Protein AF-A0A960MWF0-F1 (afdb_monomer)

Foldseek 3Di:
DDDPPDDQDDQDACVPQQLVLCLVLCVLDCPAQCDPCGHPNRHAHRSNPPSPVNLCSQQPPPNRQQADLVCRCPRVVLCQCCVVDDHPSHNSDDPPDPNSVSSSSCSPSVRHNDD

Solvent-accessible surface area (backbone atoms only — not comparable to full-atom values): 6519 Å² total; per-residue (Å²): 135,81,79,80,77,70,74,83,70,81,87,56,22,36,68,79,58,44,48,58,49,42,49,74,44,47,50,18,34,69,86,54,21,16,37,96,65,26,49,96,77,43,46,31,35,55,77,52,74,41,58,69,57,34,48,42,47,47,58,50,39,81,84,22,67,35,51,34,62,95,46,38,81,72,7,43,60,49,28,30,33,39,39,78,39,95,33,96,84,39,69,47,37,64,78,92,32,69,69,49,51,52,53,40,50,30,33,64,68,69,56,36,61,68,131

Mean predicted aligned error: 4.92 Å

Sequence (115 aa):
MGADSAAPGPTLSFRNDILPILSRNGCAAGSCHAKAEGQNGFALSVFSYNPQADYREIVHNARGRRVFPAAPEQSLIILKATNRIDHEGGEAIKPGSVAEQTLLDWIRQGMPWEI

Secondary structure (DSSP, 8-state):
-----PPPPPPP-IIIIIHHHHHHTTTTSTTTTSSTTTBTTB-PPGGGS-HHHHHHHHHTGGGGTT--TTSGGG-HHHHHHTTSS--TT--SS-TT-HHHHHHHHHHHTT--S--

pLDDT: mean 91.17, std 12.4, range [41.0, 98.5]

Structure (mmCIF, N/CA/C/O backbone):
data_AF-A0A960MWF0-F1
#
_entry.id   AF-A0A960MWF0-F1
#
loop_
_atom_site.group_PDB
_atom_site.id
_atom_site.type_symbol
_atom_site.label_atom_id
_atom_site.label_alt_id
_atom_site.label_comp_id
_atom_site.label_asym_id
_atom_site.label_entity_id
_atom_site.label_seq_id
_atom_site.pdbx_PDB_ins_code
_atom_site.Cartn_x
_atom_site.Cartn_y
_atom_site.Cartn_z
_atom_site.occupancy
_atom_site.B_iso_or_equiv
_atom_site.auth_seq_id
_atom_site.auth_comp_id
_atom_site.auth_asym_id
_atom_site.auth_atom_id
_atom_site.pdbx_PDB_model_num
ATOM 1 N N . MET A 1 1 ? -37.000 -4.466 9.343 1.00 41.66 1 MET A N 1
ATOM 2 C CA . MET A 1 1 ? -35.802 -3.654 9.639 1.00 41.66 1 MET A CA 1
ATOM 3 C C . MET A 1 1 ? -35.075 -3.483 8.322 1.00 41.66 1 MET A C 1
ATOM 5 O O . MET A 1 1 ? -34.520 -4.451 7.825 1.00 41.66 1 MET A O 1
ATOM 9 N N . GLY A 1 2 ? -35.275 -2.333 7.676 1.00 41.00 2 GLY A N 1
ATOM 10 C CA . GLY A 1 2 ? -34.763 -2.073 6.334 1.00 41.00 2 GLY A CA 1
ATOM 11 C C . GLY A 1 2 ? -33.246 -1.972 6.365 1.00 41.00 2 GLY A C 1
ATOM 12 O O . GLY A 1 2 ? -32.703 -1.219 7.169 1.00 41.00 2 GLY A O 1
ATOM 13 N N . ALA A 1 3 ? -32.581 -2.754 5.521 1.00 50.53 3 ALA A N 1
ATOM 14 C CA . ALA A 1 3 ? -31.208 -2.474 5.152 1.00 50.53 3 ALA A CA 1
ATOM 15 C C . ALA A 1 3 ? -31.237 -1.157 4.373 1.00 50.53 3 ALA A C 1
ATOM 17 O O . ALA A 1 3 ? -31.778 -1.104 3.267 1.00 50.53 3 ALA A O 1
ATOM 18 N N . ASP A 1 4 ? -30.739 -0.092 4.995 1.00 45.09 4 ASP A N 1
ATOM 19 C CA . ASP A 1 4 ? -30.498 1.170 4.316 1.00 45.09 4 ASP A CA 1
ATOM 20 C C . ASP A 1 4 ? -29.481 0.879 3.209 1.00 45.09 4 ASP A C 1
ATOM 22 O O . ASP A 1 4 ? -28.308 0.601 3.464 1.00 45.09 4 ASP A O 1
ATOM 26 N N . SER A 1 5 ? -29.971 0.791 1.974 1.00 51.62 5 SER A N 1
ATOM 27 C CA . SER A 1 5 ? -29.118 0.629 0.806 1.00 51.62 5 SER A CA 1
ATOM 28 C C . SER A 1 5 ? -28.484 1.985 0.563 1.00 51.62 5 SER A C 1
ATOM 30 O O . SER A 1 5 ? -29.015 2.800 -0.189 1.00 51.62 5 SER A O 1
ATOM 32 N N . ALA A 1 6 ? -27.377 2.245 1.260 1.00 53.31 6 ALA A N 1
ATOM 33 C CA . ALA A 1 6 ? -26.526 3.379 0.959 1.00 53.31 6 ALA A CA 1
ATOM 34 C C . ALA A 1 6 ? -26.214 3.334 -0.542 1.00 53.31 6 ALA A C 1
ATOM 36 O O . ALA A 1 6 ? -25.793 2.296 -1.062 1.00 53.31 6 ALA A O 1
ATOM 37 N N . ALA A 1 7 ? -26.475 4.441 -1.242 1.00 58.19 7 ALA A N 1
ATOM 38 C CA . ALA A 1 7 ? -26.086 4.585 -2.637 1.00 58.19 7 ALA A CA 1
ATOM 39 C C . ALA A 1 7 ?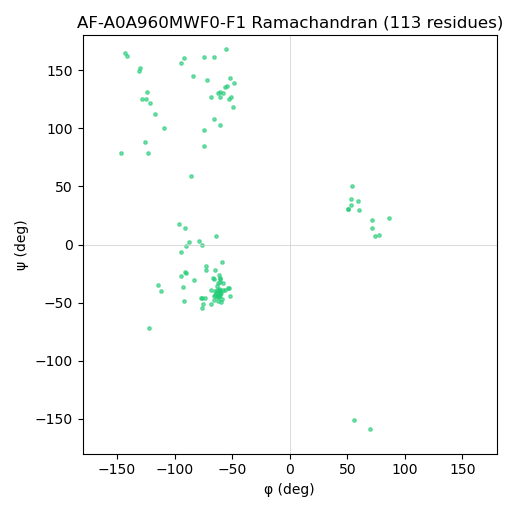 -24.610 4.174 -2.781 1.00 58.19 7 ALA A C 1
ATOM 41 O O . ALA A 1 7 ? -23.818 4.503 -1.889 1.00 58.19 7 ALA A O 1
ATOM 42 N N . PRO A 1 8 ? -24.232 3.440 -3.845 1.00 64.81 8 PRO A N 1
ATOM 43 C CA . PRO A 1 8 ? -22.843 3.052 -4.026 1.00 64.81 8 PRO A CA 1
ATOM 44 C C . PRO A 1 8 ? -21.985 4.315 -3.953 1.00 64.81 8 PRO A C 1
ATOM 46 O O . PRO A 1 8 ? -22.263 5.301 -4.639 1.00 64.81 8 PRO A O 1
ATOM 49 N N . GLY A 1 9 ? -20.997 4.302 -3.052 1.00 73.00 9 GLY A N 1
ATOM 50 C CA . GLY A 1 9 ? -20.038 5.393 -2.920 1.00 73.00 9 GLY A CA 1
ATOM 51 C C . GLY A 1 9 ? -19.339 5.673 -4.255 1.00 73.00 9 GLY A C 1
ATOM 52 O O . GLY A 1 9 ? -19.457 4.874 -5.191 1.00 73.00 9 GLY A O 1
ATOM 53 N N . PRO A 1 10 ? -18.610 6.796 -4.371 1.00 87.12 10 PRO A N 1
ATOM 54 C CA . PRO A 1 10 ? -17.894 7.111 -5.599 1.00 87.12 10 PRO A CA 1
ATOM 55 C C . PRO A 1 10 ? -17.012 5.932 -6.024 1.00 87.12 10 PRO A C 1
ATOM 57 O O . PRO A 1 10 ? -16.434 5.229 -5.186 1.00 87.12 10 PRO A O 1
ATOM 60 N N . THR A 1 11 ? -16.924 5.710 -7.336 1.00 94.31 11 THR A N 1
ATOM 61 C CA . THR A 1 11 ? -15.966 4.752 -7.880 1.00 94.31 11 THR A CA 1
ATOM 62 C C . THR A 1 11 ? -14.573 5.184 -7.438 1.00 94.31 11 THR A C 1
ATOM 64 O O . THR A 1 11 ? -14.227 6.359 -7.531 1.00 94.31 11 THR A O 1
ATOM 67 N N . LEU A 1 12 ? -13.809 4.248 -6.894 1.00 97.12 12 LEU A N 1
ATOM 68 C CA . LEU A 1 12 ? -12.425 4.445 -6.496 1.00 97.12 12 LEU A CA 1
ATOM 69 C C . LEU A 1 12 ? -11.530 4.060 -7.668 1.00 97.12 12 LEU A C 1
ATOM 71 O O . LEU A 1 12 ? -11.930 3.313 -8.549 1.00 97.12 12 LEU A O 1
ATOM 75 N N . SER A 1 13 ? -10.296 4.528 -7.672 1.00 97.81 13 SER A N 1
ATOM 76 C CA . SER A 1 13 ? -9.272 4.156 -8.640 1.00 97.81 13 SER A CA 1
ATOM 77 C C . SER A 1 13 ? -7.995 3.782 -7.913 1.00 97.81 13 SER A C 1
ATOM 79 O O . SER A 1 13 ? -7.660 4.340 -6.863 1.00 97.81 13 SER A O 1
ATOM 81 N N . PHE A 1 14 ? -7.220 2.866 -8.489 1.00 98.25 14 PHE A N 1
ATOM 82 C CA . PHE A 1 14 ? -5.928 2.540 -7.909 1.00 98.25 14 PHE A CA 1
ATOM 83 C C . PHE A 1 14 ? -5.035 3.779 -7.828 1.00 98.25 14 PHE A C 1
ATOM 85 O O . PHE A 1 14 ? -4.433 4.049 -6.791 1.00 98.25 14 PHE A O 1
ATOM 92 N N . ARG A 1 15 ? -4.965 4.546 -8.921 1.00 96.50 15 ARG A N 1
ATOM 93 C CA . ARG A 1 15 ? -4.029 5.665 -9.039 1.00 96.50 15 ARG A CA 1
ATOM 94 C C . ARG A 1 15 ?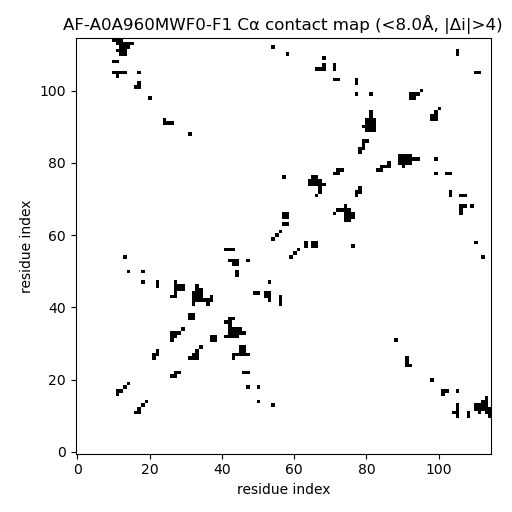 -4.332 6.804 -8.066 1.00 96.50 15 ARG A C 1
ATOM 96 O O . ARG A 1 15 ? -3.391 7.327 -7.471 1.00 96.50 15 ARG A O 1
ATOM 103 N N . ASN A 1 16 ? -5.598 7.195 -7.919 1.00 96.69 16 ASN A N 1
ATOM 104 C CA . ASN A 1 16 ? -5.949 8.396 -7.157 1.00 96.69 16 ASN A CA 1
ATOM 105 C C . ASN A 1 16 ? -6.307 8.094 -5.700 1.00 96.69 16 ASN A C 1
ATOM 107 O O . ASN A 1 16 ? -6.081 8.944 -4.842 1.00 96.69 16 ASN A O 1
ATOM 111 N N . ASP A 1 17 ? -6.806 6.892 -5.404 1.00 97.75 17 ASP A N 1
ATOM 112 C CA . ASP A 1 17 ? -7.370 6.587 -4.087 1.00 97.75 17 ASP A CA 1
ATOM 113 C C . ASP A 1 17 ? -6.504 5.591 -3.311 1.00 97.75 17 ASP A C 1
ATOM 115 O O . ASP A 1 17 ? -6.254 5.773 -2.119 1.00 97.75 17 ASP A O 1
ATOM 119 N N . ILE A 1 18 ? -5.965 4.572 -3.987 1.00 98.12 18 ILE A N 1
ATOM 120 C CA . ILE A 1 18 ? -5.249 3.471 -3.326 1.00 98.12 18 ILE A CA 1
ATOM 121 C C . ILE A 1 18 ? -3.752 3.715 -3.224 1.00 98.12 18 ILE A C 1
ATOM 123 O O . ILE A 1 18 ? -3.171 3.585 -2.144 1.00 98.12 18 ILE A O 1
ATOM 127 N N . LEU A 1 19 ? -3.105 4.108 -4.316 1.00 97.31 19 LEU A N 1
ATOM 128 C CA . LEU A 1 19 ? -1.667 4.337 -4.337 1.00 97.31 19 LEU A CA 1
ATOM 129 C C . LEU A 1 19 ? -1.220 5.391 -3.306 1.00 97.31 19 LEU A C 1
ATOM 131 O O . LEU A 1 19 ? -0.212 5.153 -2.630 1.00 97.31 19 LEU A O 1
ATOM 135 N N . PRO A 1 20 ? -1.955 6.502 -3.072 1.00 96.62 20 PRO A N 1
ATOM 136 C CA . PRO A 1 20 ? -1.604 7.444 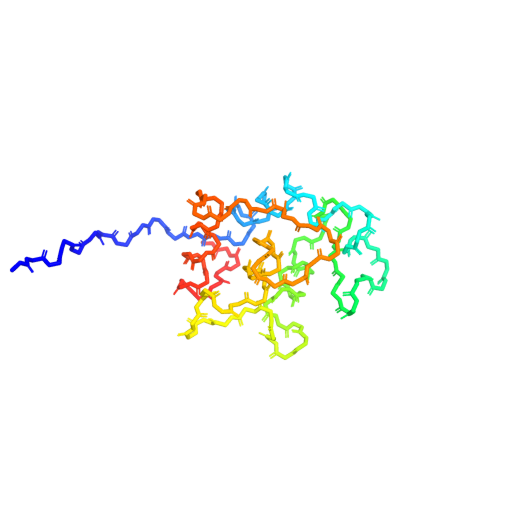-2.011 1.00 96.62 20 PRO A CA 1
ATOM 137 C C . PRO A 1 20 ? -1.748 6.866 -0.600 1.00 96.62 20 PRO A C 1
ATOM 139 O O . PRO A 1 20 ? -1.041 7.308 0.306 1.00 96.62 20 PRO A O 1
ATOM 142 N N . ILE A 1 21 ? -2.652 5.905 -0.379 1.00 97.62 21 ILE A N 1
ATOM 143 C CA . ILE A 1 21 ? -2.763 5.188 0.900 1.00 97.62 21 ILE A CA 1
ATOM 144 C C . ILE A 1 21 ? -1.527 4.309 1.091 1.00 97.62 21 ILE A C 1
ATOM 146 O O . ILE A 1 21 ? -0.852 4.427 2.111 1.00 97.62 21 ILE A O 1
ATOM 150 N N . LEU A 1 22 ? -1.180 3.484 0.101 1.00 96.50 22 LEU A N 1
ATOM 151 C CA . LEU A 1 22 ? -0.017 2.593 0.179 1.00 96.50 22 LEU A CA 1
ATOM 152 C C . LEU A 1 22 ? 1.292 3.373 0.366 1.00 96.50 22 LEU A C 1
ATOM 154 O O . LEU A 1 22 ? 2.140 3.000 1.174 1.00 96.50 22 LEU A O 1
ATOM 158 N N . SER A 1 23 ? 1.433 4.494 -0.341 1.00 94.12 23 SER A N 1
ATOM 159 C CA . SER A 1 23 ? 2.626 5.343 -0.269 1.00 94.12 23 SER A CA 1
ATOM 160 C C . SER A 1 23 ? 2.781 5.987 1.110 1.00 94.12 23 SER A C 1
ATOM 162 O O . SER A 1 23 ? 3.855 5.922 1.702 1.00 94.12 23 SER A O 1
ATOM 164 N N . ARG A 1 24 ? 1.700 6.569 1.655 1.00 94.56 24 ARG A N 1
ATOM 165 C CA . ARG A 1 24 ? 1.720 7.224 2.977 1.00 94.56 24 ARG A CA 1
ATOM 166 C C . ARG A 1 24 ? 1.965 6.251 4.126 1.00 94.56 24 ARG A C 1
ATOM 168 O O . ARG A 1 24 ? 2.559 6.648 5.119 1.00 94.56 24 ARG A O 1
ATOM 175 N N . ASN A 1 25 ? 1.551 4.995 3.973 1.00 95.12 25 ASN A N 1
ATOM 176 C CA . ASN A 1 25 ? 1.778 3.938 4.961 1.00 95.12 25 ASN A CA 1
ATOM 177 C C . ASN A 1 25 ? 3.088 3.159 4.718 1.00 95.12 25 ASN A C 1
ATOM 179 O O . ASN A 1 25 ? 3.292 2.089 5.282 1.00 95.12 25 ASN A O 1
ATOM 183 N N . GLY A 1 26 ? 3.991 3.679 3.877 1.00 92.56 26 GLY A N 1
ATOM 184 C CA . GLY A 1 26 ? 5.355 3.164 3.738 1.00 92.56 26 GLY A CA 1
ATOM 185 C C . GLY A 1 26 ? 5.500 1.879 2.920 1.00 92.56 26 GLY A C 1
ATOM 186 O O . GLY A 1 26 ? 6.604 1.345 2.845 1.00 92.56 26 GLY A O 1
ATOM 187 N N . CYS A 1 27 ? 4.447 1.390 2.254 1.00 92.81 27 CYS A N 1
ATOM 188 C CA . CYS A 1 27 ? 4.521 0.155 1.463 1.00 92.81 27 CYS A CA 1
ATOM 189 C C . CYS A 1 27 ? 5.538 0.267 0.316 1.00 92.81 27 CYS A C 1
ATOM 191 O O . CYS A 1 27 ? 6.262 -0.681 0.037 1.00 92.81 27 CYS A O 1
ATOM 193 N N . ALA A 1 28 ? 5.614 1.440 -0.316 1.00 89.56 28 ALA A N 1
ATOM 194 C CA . ALA A 1 28 ? 6.545 1.751 -1.402 1.00 89.56 28 ALA A CA 1
ATOM 195 C C . ALA A 1 28 ? 7.824 2.473 -0.919 1.00 89.56 28 ALA A C 1
ATOM 197 O O . ALA A 1 28 ? 8.533 3.097 -1.714 1.00 89.56 28 ALA A O 1
ATOM 198 N N . ALA A 1 29 ? 8.125 2.420 0.385 1.00 83.44 29 ALA A N 1
ATOM 199 C CA . ALA A 1 29 ? 9.395 2.893 0.929 1.00 83.44 29 ALA A CA 1
ATOM 200 C C . ALA A 1 29 ? 10.464 1.795 0.813 1.00 83.44 29 ALA A C 1
ATOM 202 O O . ALA A 1 29 ? 10.166 0.606 0.943 1.00 83.44 29 ALA A O 1
ATOM 203 N N . GLY A 1 30 ? 11.719 2.187 0.566 1.00 76.06 30 GLY A N 1
ATOM 204 C CA . GLY A 1 30 ? 12.817 1.279 0.192 1.00 76.06 30 GLY A CA 1
ATOM 205 C C . GLY A 1 30 ? 13.241 0.225 1.226 1.00 76.06 30 GLY A C 1
ATOM 206 O O . GLY A 1 30 ? 14.246 -0.447 1.029 1.00 76.06 30 GLY A O 1
ATOM 207 N N . SER A 1 31 ? 12.512 0.073 2.331 1.00 78.50 31 SER A N 1
ATOM 208 C CA . SER A 1 31 ? 12.808 -0.890 3.392 1.00 78.50 31 SER A CA 1
ATOM 209 C C . SER A 1 31 ? 12.401 -2.326 3.032 1.00 78.50 31 SER A C 1
ATOM 211 O O . SER A 1 31 ? 13.191 -3.249 3.227 1.00 78.50 31 SER A O 1
ATOM 213 N N . CYS A 1 32 ? 11.190 -2.531 2.496 1.00 87.88 32 CYS A N 1
ATOM 214 C CA . CYS A 1 32 ? 10.617 -3.875 2.315 1.00 87.88 32 CYS A CA 1
ATOM 215 C C . CYS A 1 32 ? 10.253 -4.182 0.858 1.00 87.88 32 CYS A C 1
ATOM 217 O O . CYS A 1 3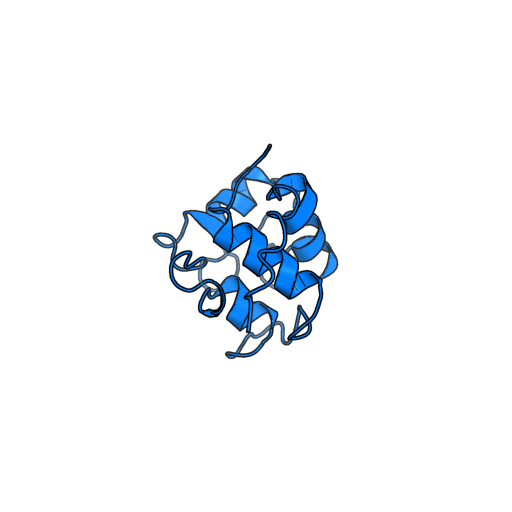2 ? 10.941 -4.973 0.212 1.00 87.88 32 CYS A O 1
ATOM 219 N N . HIS A 1 33 ? 9.192 -3.568 0.322 1.00 92.25 33 HIS A N 1
ATOM 220 C CA . HIS A 1 33 ? 8.700 -3.893 -1.024 1.00 92.25 33 HIS A CA 1
ATOM 221 C C . HIS A 1 33 ? 9.340 -3.055 -2.129 1.00 92.25 33 HIS A C 1
ATOM 223 O O . HIS A 1 33 ? 9.416 -3.530 -3.255 1.00 92.25 33 HIS A O 1
ATOM 229 N N . ALA A 1 34 ? 9.842 -1.855 -1.827 1.00 89.06 34 ALA A N 1
ATOM 230 C CA . ALA A 1 34 ? 10.505 -0.988 -2.802 1.00 89.06 34 ALA A CA 1
ATOM 231 C C . ALA A 1 34 ? 12.006 -1.298 -2.964 1.00 89.06 34 ALA A C 1
ATOM 233 O O . ALA A 1 34 ? 12.871 -0.450 -2.749 1.00 89.06 34 ALA A O 1
ATOM 234 N N . LYS A 1 35 ? 12.312 -2.540 -3.348 1.00 84.12 35 LYS A N 1
ATOM 235 C CA . LYS A 1 35 ? 13.657 -3.023 -3.709 1.00 84.12 35 LYS A CA 1
ATOM 236 C C . LYS A 1 35 ? 13.567 -3.994 -4.887 1.00 84.12 35 LYS A C 1
ATOM 238 O O . LYS A 1 35 ? 12.482 -4.499 -5.161 1.00 84.12 35 LYS A O 1
ATOM 243 N N . ALA A 1 36 ? 14.683 -4.247 -5.572 1.00 78.19 36 ALA A N 1
ATOM 244 C CA . ALA A 1 36 ? 14.707 -4.970 -6.850 1.00 78.19 36 ALA A CA 1
ATOM 245 C C . ALA A 1 36 ? 13.962 -6.321 -6.816 1.00 78.19 36 ALA A C 1
ATOM 247 O O . ALA A 1 36 ? 13.153 -6.596 -7.697 1.00 78.19 36 ALA A O 1
ATOM 248 N N . GLU A 1 37 ? 14.160 -7.123 -5.770 1.00 83.25 37 GLU A N 1
ATOM 249 C CA . GLU A 1 37 ? 13.491 -8.420 -5.596 1.00 83.25 37 GLU A CA 1
ATOM 250 C C . GLU A 1 37 ? 12.211 -8.335 -4.744 1.00 83.25 37 GLU A C 1
ATOM 252 O O . GLU A 1 37 ? 11.484 -9.323 -4.586 1.00 83.25 37 GLU A O 1
ATOM 257 N N . GLY A 1 38 ? 11.929 -7.163 -4.169 1.00 87.75 38 GLY A N 1
ATOM 258 C CA . GLY A 1 38 ? 10.866 -6.980 -3.193 1.00 87.75 38 GLY A CA 1
ATOM 259 C C . GLY A 1 38 ? 11.005 -7.918 -1.991 1.00 87.75 38 GLY A C 1
ATOM 260 O O . GLY A 1 38 ? 12.101 -8.337 -1.617 1.00 87.75 38 GLY A O 1
ATOM 261 N N . GLN A 1 39 ? 9.879 -8.278 -1.378 1.00 89.19 39 GLN A N 1
ATOM 262 C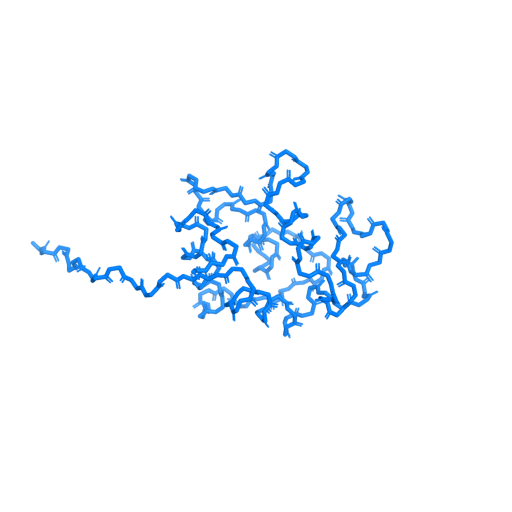 CA . GLN A 1 39 ? 9.842 -9.244 -0.279 1.00 89.19 39 GLN A CA 1
ATOM 263 C C . GLN A 1 39 ? 8.942 -10.421 -0.634 1.00 89.19 39 GLN A C 1
ATOM 265 O O . GLN A 1 39 ? 7.765 -10.234 -0.931 1.00 89.19 39 GLN A O 1
ATOM 270 N N . ASN A 1 40 ? 9.496 -11.638 -0.622 1.00 87.75 40 ASN A N 1
ATOM 271 C CA . ASN A 1 40 ? 8.792 -12.862 -1.029 1.00 87.75 40 ASN A CA 1
ATOM 272 C C . ASN A 1 40 ? 8.166 -12.757 -2.437 1.00 87.75 40 ASN A C 1
ATOM 274 O O . ASN A 1 40 ? 7.037 -13.197 -2.667 1.00 87.75 40 ASN A O 1
ATOM 278 N N . GLY A 1 41 ? 8.889 -12.123 -3.368 1.00 89.19 41 GLY A N 1
ATOM 279 C CA . GLY A 1 41 ? 8.425 -11.877 -4.734 1.00 89.19 41 GLY A CA 1
ATOM 280 C C . GLY A 1 41 ? 7.318 -10.826 -4.836 1.00 89.19 41 GLY A C 1
ATOM 281 O O . GLY A 1 41 ? 6.551 -10.867 -5.794 1.00 89.19 41 GLY A O 1
ATOM 282 N N . PHE A 1 42 ? 7.175 -9.944 -3.836 1.00 94.00 42 PHE A N 1
ATOM 283 C CA . PHE A 1 42 ? 6.315 -8.759 -3.885 1.00 94.00 42 PHE A CA 1
ATOM 284 C C . PHE A 1 42 ? 7.162 -7.485 -3.963 1.00 94.00 42 PHE A C 1
ATOM 286 O O . PHE A 1 42 ? 7.678 -7.034 -2.932 1.00 94.00 42 PHE A O 1
ATOM 293 N N . ALA A 1 43 ? 7.299 -6.939 -5.174 1.00 94.56 43 ALA A N 1
ATOM 294 C CA . ALA A 1 43 ? 8.152 -5.792 -5.480 1.00 94.56 43 ALA A CA 1
ATOM 295 C C . ALA A 1 43 ? 7.332 -4.590 -5.970 1.00 94.56 43 ALA A C 1
ATOM 297 O O . ALA A 1 43 ? 6.768 -4.611 -7.060 1.00 94.56 43 ALA A O 1
ATOM 298 N N . LEU A 1 44 ? 7.293 -3.538 -5.157 1.00 95.38 44 LEU A N 1
ATOM 299 C CA . LEU A 1 44 ? 6.715 -2.249 -5.522 1.00 95.38 44 LEU A CA 1
ATOM 300 C C . LEU A 1 44 ? 7.809 -1.315 -6.041 1.00 95.38 44 LEU A C 1
ATOM 302 O O . LEU A 1 44 ? 8.993 -1.455 -5.741 1.00 95.38 44 LEU A O 1
ATOM 306 N N . SER A 1 45 ? 7.412 -0.337 -6.830 1.00 94.81 45 SER A N 1
ATOM 307 C CA . SER A 1 45 ? 8.278 0.701 -7.341 1.00 94.81 45 SER A CA 1
ATOM 308 C C . SER A 1 45 ? 8.666 1.671 -6.217 1.00 94.81 45 SER A C 1
ATOM 310 O O . SER A 1 45 ? 7.868 1.992 -5.334 1.00 94.81 45 SER A O 1
ATOM 312 N N . VAL A 1 46 ? 9.920 2.130 -6.216 1.00 93.12 46 VAL A N 1
ATOM 313 C CA . VAL A 1 46 ? 10.423 3.056 -5.188 1.00 93.12 46 VAL A CA 1
ATOM 314 C C . VAL A 1 46 ? 9.619 4.350 -5.223 1.00 93.12 46 VAL A C 1
ATOM 316 O O . VAL A 1 46 ? 9.488 4.961 -6.282 1.00 93.12 46 VAL A O 1
ATOM 319 N N . PHE A 1 47 ? 9.076 4.750 -4.071 1.00 91.50 47 PHE A N 1
ATOM 320 C CA . PHE A 1 47 ? 8.207 5.923 -3.926 1.00 91.50 47 PHE A CA 1
ATOM 321 C C . PHE A 1 47 ? 7.046 5.955 -4.927 1.00 91.50 47 PHE A C 1
ATOM 323 O O . PHE A 1 47 ? 6.595 7.030 -5.323 1.00 91.50 47 PHE A O 1
ATOM 330 N N . SER A 1 48 ? 6.565 4.776 -5.332 1.00 93.56 48 SER A N 1
ATOM 331 C CA . SER A 1 48 ? 5.444 4.633 -6.258 1.00 93.56 48 SER A CA 1
ATOM 332 C C . SER A 1 48 ? 5.699 5.276 -7.632 1.00 93.56 48 SER A C 1
ATOM 334 O O . SER A 1 48 ? 4.763 5.751 -8.280 1.00 93.56 48 SER A O 1
ATOM 336 N N . TYR A 1 49 ? 6.963 5.329 -8.090 1.00 94.38 49 TYR A N 1
ATOM 337 C CA . TYR A 1 49 ? 7.337 5.979 -9.357 1.00 94.38 49 TYR A CA 1
ATOM 338 C C . TYR A 1 49 ? 6.672 5.343 -10.590 1.00 94.38 49 TYR A C 1
ATOM 340 O O . TYR A 1 49 ? 6.496 6.016 -11.607 1.00 94.38 49 TYR A O 1
ATOM 348 N N . ASN A 1 50 ? 6.306 4.058 -10.518 1.00 95.94 50 ASN A N 1
ATOM 349 C CA . ASN A 1 50 ? 5.641 3.328 -11.593 1.00 95.94 50 ASN A CA 1
ATOM 350 C C . ASN A 1 50 ? 4.301 2.735 -11.123 1.00 95.94 50 ASN A C 1
ATOM 352 O O . ASN A 1 50 ? 4.197 1.525 -10.901 1.00 95.94 50 ASN A O 1
ATOM 356 N N . PRO A 1 51 ? 3.245 3.569 -11.056 1.00 96.62 51 PRO A N 1
ATOM 357 C CA . PRO A 1 51 ? 1.915 3.158 -10.618 1.00 96.62 51 PRO A CA 1
ATOM 358 C C . PRO A 1 51 ? 1.352 1.946 -11.374 1.00 96.62 51 PRO A C 1
ATOM 360 O O . PRO A 1 51 ? 0.699 1.091 -10.784 1.00 96.62 51 PRO A O 1
ATOM 363 N N . GLN A 1 52 ? 1.609 1.843 -12.683 1.00 97.31 52 GLN A N 1
ATOM 364 C CA . GLN A 1 52 ? 1.117 0.720 -13.487 1.00 97.31 52 GLN A CA 1
ATOM 365 C C . GLN A 1 52 ? 1.804 -0.595 -13.111 1.00 97.31 52 GLN A C 1
ATOM 367 O O . GLN A 1 52 ? 1.157 -1.642 -13.094 1.00 97.31 52 GLN A O 1
ATOM 372 N N . ALA A 1 53 ? 3.110 -0.564 -12.835 1.00 95.88 53 ALA A N 1
ATOM 373 C CA . ALA A 1 53 ? 3.821 -1.739 -12.345 1.00 95.88 53 ALA A CA 1
ATOM 374 C C . ALA A 1 53 ? 3.306 -2.151 -10.960 1.00 95.88 53 ALA A C 1
ATOM 376 O O . ALA A 1 53 ? 3.014 -3.328 -10.769 1.00 95.88 53 ALA A O 1
ATOM 377 N N . ASP A 1 54 ? 3.094 -1.189 -10.060 1.00 96.81 54 ASP A N 1
ATOM 378 C CA . ASP A 1 54 ? 2.561 -1.439 -8.714 1.00 96.81 54 ASP A CA 1
ATOM 379 C C . ASP A 1 54 ? 1.170 -2.073 -8.756 1.00 96.81 54 ASP A C 1
ATOM 381 O O . ASP A 1 54 ? 0.903 -3.059 -8.068 1.00 96.81 54 ASP A O 1
ATOM 385 N N . TYR A 1 55 ? 0.296 -1.562 -9.626 1.00 97.88 55 TYR A N 1
ATOM 386 C CA . TYR A 1 55 ? -1.020 -2.148 -9.853 1.00 97.88 55 TYR A CA 1
ATOM 387 C C . TYR A 1 55 ? -0.917 -3.592 -10.338 1.00 97.88 55 TYR A C 1
ATOM 389 O O . TYR A 1 55 ? -1.548 -4.480 -9.769 1.00 97.88 55 TYR A O 1
ATOM 397 N N . ARG A 1 56 ? -0.095 -3.860 -11.364 1.00 96.50 56 ARG A N 1
ATOM 398 C CA . ARG A 1 56 ? 0.092 -5.229 -11.869 1.00 96.50 56 ARG A CA 1
ATOM 399 C C . ARG A 1 56 ? 0.642 -6.155 -10.792 1.00 96.50 56 ARG A C 1
ATOM 401 O O . ARG A 1 56 ? 0.213 -7.304 -10.71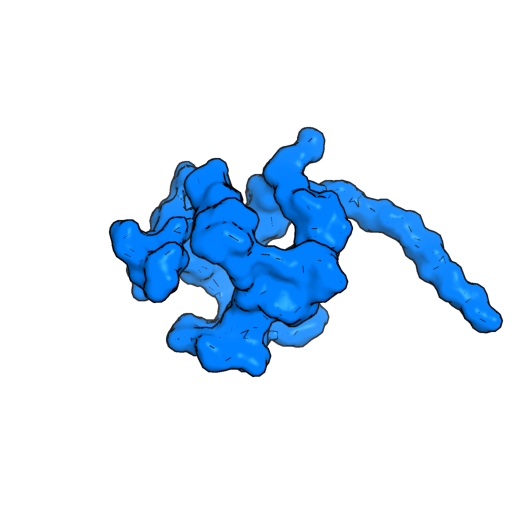0 1.00 96.50 56 ARG A O 1
ATOM 408 N N . GLU A 1 57 ? 1.558 -5.668 -9.968 1.00 96.12 57 GLU A N 1
ATOM 409 C CA . GLU A 1 57 ? 2.149 -6.440 -8.885 1.00 96.12 57 GLU A CA 1
ATOM 410 C C . GLU A 1 57 ? 1.108 -6.839 -7.824 1.00 96.12 57 GLU A C 1
ATOM 412 O O . GLU A 1 57 ? 1.094 -7.980 -7.345 1.00 96.12 57 GLU A O 1
ATOM 417 N N . ILE A 1 58 ? 0.216 -5.911 -7.475 1.00 97.00 58 ILE A N 1
ATOM 418 C CA . ILE A 1 58 ? -0.835 -6.119 -6.476 1.00 97.00 58 ILE A CA 1
ATOM 419 C C . ILE A 1 58 ? -1.975 -6.972 -7.038 1.00 97.00 58 ILE A C 1
ATOM 421 O O . ILE A 1 58 ? -2.431 -7.898 -6.371 1.00 97.00 58 ILE A O 1
ATOM 425 N N . VAL A 1 59 ? -2.442 -6.675 -8.249 1.00 97.38 59 VAL A N 1
ATOM 426 C CA . VAL A 1 59 ? -3.689 -7.239 -8.784 1.00 97.38 59 VAL A CA 1
ATOM 427 C C . VAL A 1 59 ? -3.456 -8.517 -9.590 1.00 97.38 59 VAL A C 1
ATOM 429 O O . VAL A 1 59 ? -4.263 -9.442 -9.520 1.00 97.38 59 VAL A O 1
ATOM 432 N N . HIS A 1 60 ? -2.355 -8.614 -10.340 1.00 94.50 60 HIS A N 1
ATOM 433 C CA . HIS A 1 60 ? -2.163 -9.689 -11.322 1.00 94.50 60 HIS A CA 1
ATOM 434 C C . HIS A 1 60 ? -1.017 -10.651 -10.991 1.00 94.50 60 HIS A C 1
ATOM 436 O O . HIS A 1 60 ? -1.127 -11.850 -11.269 1.00 94.50 60 HIS A O 1
ATOM 442 N N . ASN A 1 61 ? 0.080 -10.169 -10.401 1.00 93.38 61 ASN A N 1
ATOM 443 C CA . ASN A 1 61 ? 1.227 -11.026 -10.106 1.00 93.38 61 ASN A CA 1
ATOM 444 C C . ASN A 1 61 ? 0.879 -12.101 -9.052 1.00 93.38 61 ASN A C 1
ATOM 446 O O . ASN A 1 61 ? -0.138 -12.042 -8.357 1.00 93.38 61 ASN A O 1
ATOM 450 N N . ALA A 1 62 ? 1.698 -13.150 -8.981 1.00 89.81 62 ALA A N 1
ATOM 451 C CA . ALA A 1 62 ? 1.505 -14.324 -8.144 1.00 89.81 62 ALA A CA 1
ATOM 452 C C . ALA A 1 62 ? 0.129 -14.982 -8.353 1.00 89.81 62 ALA A C 1
ATOM 454 O O . ALA A 1 62 ? -0.439 -15.528 -7.411 1.00 89.81 62 ALA A O 1
ATOM 455 N N . ARG A 1 63 ? -0.404 -14.945 -9.586 1.00 89.69 63 ARG A N 1
ATOM 456 C CA . ARG A 1 63 ? -1.737 -15.467 -9.946 1.00 89.69 63 ARG A CA 1
ATOM 457 C C . ARG A 1 63 ? -2.870 -14.792 -9.156 1.00 89.69 63 ARG A C 1
ATOM 459 O O . ARG A 1 63 ? -3.808 -15.462 -8.738 1.00 89.69 63 ARG A O 1
ATOM 466 N N . GLY A 1 64 ? -2.746 -13.487 -8.899 1.00 89.19 64 GLY A N 1
ATOM 467 C CA . GLY A 1 64 ? -3.757 -12.697 -8.188 1.00 89.19 64 GLY A CA 1
ATOM 468 C C . GLY A 1 64 ? -3.865 -12.996 -6.690 1.00 89.19 64 GLY A C 1
ATOM 469 O O . GLY A 1 64 ? -4.816 -12.578 -6.048 1.00 89.19 64 GLY A O 1
ATOM 470 N N . ARG A 1 65 ? -2.895 -13.694 -6.088 1.00 91.31 65 ARG A N 1
ATOM 471 C CA . ARG A 1 65 ? -2.951 -14.134 -4.678 1.00 91.31 65 ARG A CA 1
ATOM 472 C C . ARG A 1 65 ? -3.099 -13.018 -3.634 1.00 91.31 65 ARG A C 1
ATOM 474 O O . ARG A 1 65 ? -3.332 -13.321 -2.467 1.00 91.31 65 ARG A O 1
ATOM 481 N N . ARG A 1 66 ? -2.868 -11.755 -3.999 1.00 95.69 66 ARG A N 1
ATOM 482 C CA . ARG A 1 66 ? -2.801 -10.626 -3.055 1.00 95.69 66 ARG A CA 1
ATOM 483 C C . ARG A 1 66 ? -4.141 -9.936 -2.833 1.00 95.69 66 ARG 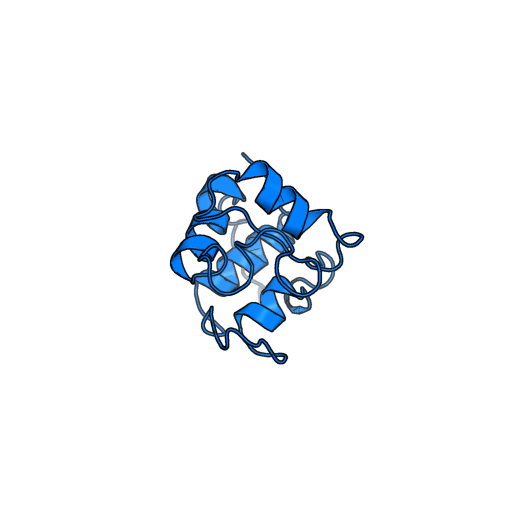A C 1
ATOM 485 O O . ARG A 1 66 ? -4.333 -9.345 -1.771 1.00 95.69 66 ARG A O 1
ATOM 492 N N . VAL A 1 67 ? -5.052 -10.064 -3.791 1.00 97.31 67 VAL A N 1
ATOM 493 C CA . VAL A 1 67 ? -6.402 -9.502 -3.770 1.00 97.31 67 VAL A CA 1
ATOM 494 C C . VAL A 1 67 ? -7.403 -10.631 -3.972 1.00 97.31 67 VAL A C 1
ATOM 496 O O . VAL A 1 67 ? -7.250 -11.447 -4.875 1.00 97.31 67 VAL A O 1
ATOM 499 N N . PHE A 1 68 ? -8.424 -10.705 -3.126 1.00 96.75 68 PHE A N 1
ATOM 500 C CA . PHE A 1 68 ? -9.453 -11.732 -3.225 1.00 96.75 68 PHE A CA 1
ATOM 501 C C . PHE A 1 68 ? -10.840 -11.087 -3.289 1.00 96.75 68 PHE A C 1
ATOM 503 O O . PHE A 1 68 ? -11.478 -10.895 -2.259 1.00 96.75 68 PHE A O 1
ATOM 510 N N . PRO A 1 69 ? -11.335 -10.745 -4.493 1.00 95.44 69 PRO A N 1
ATOM 511 C CA . PRO A 1 69 ? -12.582 -9.989 -4.645 1.00 95.44 69 PRO A CA 1
ATOM 512 C C . PRO A 1 69 ? -13.818 -10.680 -4.065 1.00 95.44 69 PRO A C 1
ATOM 514 O O . PRO A 1 69 ? -14.738 -10.008 -3.615 1.00 95.44 69 PRO A O 1
ATOM 517 N N . ALA A 1 70 ? -13.833 -12.017 -4.048 1.00 95.69 70 ALA A N 1
ATOM 518 C CA . ALA A 1 70 ? -14.940 -12.788 -3.487 1.00 95.69 70 ALA A CA 1
ATOM 519 C C . ALA A 1 70 ? -15.001 -12.739 -1.947 1.00 95.69 70 ALA A C 1
ATOM 521 O O . ALA A 1 70 ? -16.061 -12.981 -1.379 1.00 95.69 70 ALA A O 1
ATOM 522 N N . ALA A 1 71 ? -13.887 -12.424 -1.278 1.00 97.50 71 ALA A N 1
ATOM 523 C CA . ALA A 1 71 ? -13.831 -12.163 0.160 1.00 97.50 71 ALA A CA 1
ATOM 524 C C . ALA A 1 71 ? -12.750 -11.096 0.437 1.00 97.50 71 ALA A C 1
ATOM 526 O O . ALA A 1 71 ? -11.628 -11.443 0.822 1.00 97.50 71 ALA A O 1
ATOM 527 N N . PRO A 1 72 ? -13.050 -9.803 0.200 1.00 98.06 72 PRO A N 1
ATOM 528 C CA . PRO A 1 72 ? -12.071 -8.714 0.232 1.00 98.06 72 PRO A CA 1
ATOM 529 C C . PRO A 1 72 ? -11.246 -8.652 1.520 1.00 98.06 72 PRO A C 1
ATOM 531 O O . PRO A 1 72 ? -10.040 -8.419 1.464 1.00 98.06 72 PRO A O 1
ATOM 534 N N . GLU A 1 73 ? -11.865 -8.943 2.662 1.00 98.06 73 GLU A N 1
ATOM 535 C CA . GLU A 1 73 ? -11.252 -8.961 3.993 1.00 98.06 73 GLU A CA 1
ATOM 536 C C . GLU A 1 73 ? -10.181 -10.053 4.140 1.00 98.06 73 GLU A C 1
ATOM 538 O O . GLU A 1 73 ? -9.292 -9.940 4.980 1.00 98.06 73 GLU A O 1
ATOM 543 N N . GLN A 1 74 ? -10.234 -11.097 3.307 1.00 98.00 74 GLN A N 1
ATOM 544 C CA . GLN A 1 74 ? -9.243 -12.175 3.263 1.00 98.00 74 GLN A CA 1
ATOM 545 C C . GLN A 1 74 ? -8.088 -11.889 2.290 1.00 98.00 74 GLN A C 1
ATOM 547 O O . GLN A 1 74 ? -7.161 -12.693 2.173 1.00 98.00 74 GLN A O 1
ATOM 552 N N . SER A 1 75 ? -8.109 -10.753 1.589 1.00 98.19 75 SER A N 1
ATOM 553 C CA . SER A 1 75 ? -7.018 -10.353 0.699 1.00 98.19 75 SER A CA 1
ATOM 554 C C . SER A 1 75 ? -5.717 -10.205 1.487 1.00 98.19 75 SER A C 1
ATOM 556 O O . SER A 1 75 ? -5.678 -9.508 2.502 1.00 98.19 75 SER A O 1
ATOM 558 N N . LEU A 1 76 ? -4.617 -10.798 1.007 1.00 97.31 76 LEU A N 1
ATOM 559 C CA . LEU A 1 76 ? -3.325 -10.695 1.698 1.00 97.31 76 LEU A CA 1
ATOM 560 C C . LEU A 1 76 ? -2.872 -9.244 1.865 1.00 97.31 76 LEU A C 1
ATOM 562 O O . LEU A 1 76 ? -2.260 -8.930 2.882 1.00 97.31 76 LEU A O 1
ATOM 566 N N . ILE A 1 77 ? -3.191 -8.361 0.910 1.00 97.06 77 ILE A N 1
ATOM 567 C CA . ILE A 1 77 ? -2.864 -6.936 1.031 1.00 97.06 77 ILE A CA 1
ATOM 568 C C . ILE A 1 77 ? -3.559 -6.280 2.232 1.00 97.06 77 ILE A C 1
ATOM 570 O O . ILE A 1 77 ? -2.959 -5.430 2.878 1.00 97.06 77 ILE A O 1
ATOM 574 N N . ILE A 1 78 ? -4.767 -6.727 2.592 1.00 98.44 78 ILE A N 1
ATOM 575 C CA . ILE A 1 78 ? -5.485 -6.274 3.790 1.00 98.44 78 ILE A CA 1
ATOM 576 C C . ILE A 1 78 ? -4.886 -6.925 5.033 1.00 98.44 78 ILE A C 1
ATOM 578 O O . ILE A 1 78 ? -4.471 -6.230 5.960 1.00 98.44 78 ILE A O 1
ATOM 582 N N . LEU A 1 79 ? -4.806 -8.258 5.051 1.00 98.44 79 LEU A N 1
ATOM 583 C CA . LEU A 1 79 ? -4.391 -9.014 6.233 1.00 98.44 79 LEU A CA 1
ATOM 584 C C . LEU A 1 79 ? -2.965 -8.669 6.684 1.00 98.44 79 LEU A C 1
ATOM 586 O O . LEU A 1 79 ? -2.727 -8.542 7.883 1.00 98.44 79 LEU A O 1
ATOM 590 N N . LYS A 1 80 ? -2.031 -8.490 5.739 1.00 97.62 80 LYS A N 1
ATOM 591 C CA . LYS A 1 80 ? -0.644 -8.094 6.032 1.00 97.62 80 LYS A CA 1
ATOM 592 C C . LYS A 1 80 ? -0.547 -6.623 6.429 1.00 97.62 80 LYS A C 1
ATOM 594 O O . LYS A 1 80 ? 0.094 -6.323 7.427 1.00 97.62 80 LYS A O 1
ATOM 599 N N . ALA A 1 81 ? -1.204 -5.709 5.705 1.00 97.38 81 ALA A N 1
ATOM 600 C CA . ALA A 1 81 ? -1.128 -4.280 6.026 1.00 97.38 81 ALA A CA 1
ATOM 601 C C . ALA A 1 81 ? -1.712 -3.962 7.411 1.00 97.38 81 ALA A C 1
ATOM 603 O O . ALA A 1 81 ? -1.172 -3.124 8.125 1.00 97.38 81 ALA A O 1
ATOM 604 N N . THR A 1 82 ? -2.775 -4.669 7.799 1.00 98.31 82 THR A N 1
ATOM 605 C CA . THR A 1 82 ? -3.419 -4.555 9.120 1.00 98.31 82 THR A CA 1
ATOM 606 C C . THR A 1 82 ? -2.807 -5.450 10.194 1.00 98.31 82 THR A C 1
ATOM 608 O O . THR A 1 82 ? -3.314 -5.496 11.310 1.00 98.31 82 THR A O 1
ATOM 611 N N . ASN A 1 83 ? -1.746 -6.189 9.853 1.00 98.06 83 ASN A N 1
ATOM 612 C CA . ASN A 1 83 ? -1.060 -7.140 10.724 1.00 98.06 83 ASN A CA 1
ATOM 613 C C . ASN A 1 83 ? -1.994 -8.151 11.427 1.00 98.06 83 ASN A C 1
ATOM 615 O O . ASN A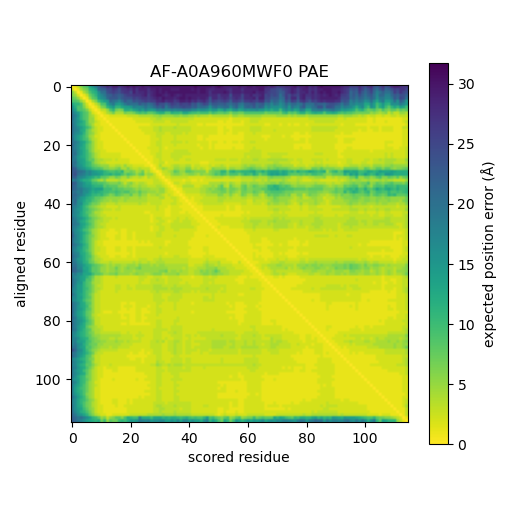 1 83 ? -1.711 -8.624 12.525 1.00 98.06 83 ASN A O 1
ATOM 619 N N . ARG A 1 84 ? -3.116 -8.512 10.786 1.00 98.00 84 ARG A N 1
ATOM 620 C CA . ARG A 1 84 ? -3.983 -9.622 11.230 1.00 98.00 84 ARG A CA 1
ATOM 621 C C . ARG A 1 84 ? -3.354 -10.986 10.967 1.00 98.00 84 ARG A C 1
ATOM 623 O O . ARG A 1 84 ? -3.768 -11.982 11.551 1.00 98.00 84 ARG A O 1
ATOM 630 N N . ILE A 1 85 ? -2.370 -11.020 10.075 1.00 97.31 85 ILE A N 1
ATOM 631 C CA . ILE A 1 85 ? -1.410 -12.111 9.929 1.00 97.31 85 ILE A CA 1
ATOM 632 C C . ILE A 1 85 ? -0.006 -11.504 9.905 1.00 97.31 85 ILE A C 1
ATOM 634 O O . ILE A 1 85 ? 0.158 -10.389 9.408 1.00 97.31 85 ILE A O 1
ATOM 638 N N . ASP A 1 86 ? 0.993 -12.269 10.346 1.00 96.44 86 ASP A N 1
ATOM 639 C CA . ASP A 1 86 ? 2.366 -11.786 10.531 1.00 96.44 86 ASP A CA 1
ATOM 640 C C . ASP A 1 86 ? 2.908 -11.027 9.319 1.00 96.44 86 ASP A C 1
ATOM 642 O O . ASP A 1 86 ? 3.059 -11.583 8.226 1.00 96.44 86 ASP A O 1
ATOM 646 N N . HIS A 1 87 ? 3.236 -9.757 9.510 1.00 95.69 87 HIS A N 1
ATOM 647 C CA . HIS A 1 87 ? 3.908 -8.936 8.520 1.00 95.69 87 HIS A CA 1
ATOM 648 C C . HIS A 1 87 ? 5.181 -8.361 9.135 1.00 95.69 87 HIS A C 1
ATOM 650 O O . HIS A 1 87 ? 5.129 -7.709 10.171 1.00 95.69 87 HIS A O 1
ATOM 656 N N . GLU A 1 88 ? 6.334 -8.586 8.498 1.00 91.50 88 GLU A N 1
ATOM 657 C CA . GLU A 1 88 ? 7.622 -8.100 9.020 1.00 91.50 88 GLU A CA 1
ATOM 658 C C . GLU A 1 88 ? 7.669 -6.568 9.143 1.00 91.50 88 GLU A C 1
ATOM 660 O O . GLU A 1 88 ? 8.330 -6.044 10.034 1.00 91.50 88 GLU A O 1
ATOM 665 N N . GLY A 1 89 ? 6.916 -5.849 8.300 1.00 91.19 89 GLY A N 1
ATOM 666 C CA . GLY A 1 89 ? 6.745 -4.397 8.398 1.00 91.19 89 GLY A CA 1
ATOM 667 C C . GLY A 1 89 ? 5.794 -3.934 9.511 1.00 91.19 89 GLY A C 1
ATOM 668 O O . GLY A 1 89 ? 5.588 -2.732 9.655 1.00 91.19 89 GLY A O 1
ATOM 669 N N . GLY A 1 90 ? 5.205 -4.855 10.279 1.00 94.75 90 GLY A N 1
ATOM 670 C CA . GLY A 1 90 ? 4.235 -4.568 11.333 1.00 94.75 90 GLY A CA 1
ATOM 671 C C . GLY A 1 90 ? 2.881 -4.071 10.816 1.00 94.75 90 GLY A C 1
ATOM 672 O O . GLY A 1 90 ? 2.498 -4.302 9.663 1.00 94.75 90 GLY A O 1
ATOM 673 N N . GLU A 1 91 ? 2.143 -3.390 11.700 1.00 96.75 91 GLU A N 1
ATOM 674 C CA . GLU A 1 91 ? 0.877 -2.719 11.382 1.00 96.75 91 GLU A CA 1
ATOM 675 C C . GLU A 1 91 ? 1.150 -1.440 10.579 1.00 96.75 91 GLU A C 1
ATOM 677 O O . GLU A 1 91 ? 1.475 -0.393 11.135 1.00 96.75 91 GLU A O 1
ATOM 682 N N . ALA A 1 92 ? 1.014 -1.530 9.256 1.00 96.12 92 ALA A N 1
ATOM 683 C CA . ALA A 1 92 ? 1.127 -0.381 8.362 1.00 96.12 92 ALA A CA 1
ATOM 684 C C . ALA A 1 92 ? -0.193 0.401 8.265 1.00 96.12 92 ALA A C 1
ATOM 686 O O . ALA A 1 92 ? -0.185 1.607 8.052 1.00 96.12 92 ALA A O 1
ATOM 687 N N . ILE A 1 93 ? -1.334 -0.279 8.404 1.00 98.00 93 ILE A N 1
ATOM 688 C CA . ILE A 1 93 ? -2.677 0.302 8.344 1.00 98.00 93 ILE A CA 1
ATOM 689 C C . ILE A 1 93 ? -3.450 -0.136 9.581 1.00 98.00 93 ILE A C 1
ATOM 691 O O . ILE A 1 93 ? -3.625 -1.326 9.819 1.00 98.00 93 ILE A O 1
ATOM 695 N N . LYS A 1 94 ? -3.990 0.823 10.334 1.00 98.12 94 LYS A N 1
ATOM 696 C CA . LYS A 1 94 ? -4.800 0.524 11.517 1.00 98.12 94 LYS A CA 1
ATOM 697 C C . LYS A 1 94 ? -6.077 -0.260 11.141 1.00 98.12 94 LYS A C 1
ATOM 699 O O . LYS A 1 94 ? -6.823 0.217 10.274 1.00 98.12 94 LYS A O 1
ATOM 704 N N . PRO A 1 95 ? -6.394 -1.386 11.809 1.00 98.12 95 PRO A 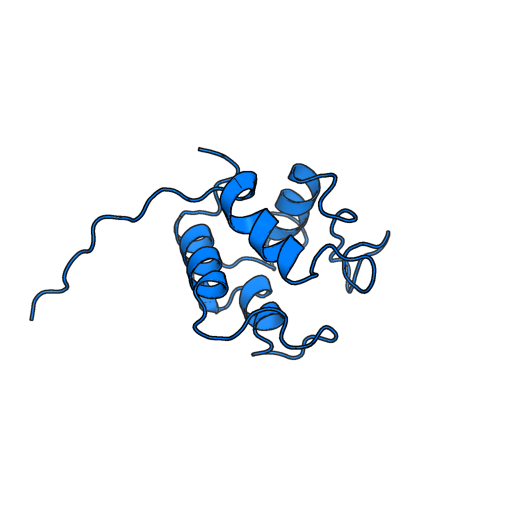N 1
ATOM 705 C CA . PRO A 1 95 ? -7.666 -2.088 11.640 1.00 98.12 95 PRO A CA 1
ATOM 706 C C . PRO A 1 95 ? -8.882 -1.188 11.921 1.00 98.12 95 PRO A C 1
ATOM 708 O O . PRO A 1 95 ? -8.910 -0.447 12.905 1.00 98.12 95 PRO A O 1
ATOM 711 N N . GLY A 1 96 ? -9.899 -1.248 11.063 1.00 96.69 96 GLY A N 1
ATOM 712 C CA . GLY A 1 96 ? -11.112 -0.428 11.120 1.00 96.69 96 GLY A CA 1
ATOM 713 C C . GLY A 1 96 ? -10.914 1.028 10.688 1.00 96.69 96 GLY A C 1
ATOM 714 O O . GLY A 1 96 ? -11.817 1.846 10.858 1.00 96.69 96 GLY A O 1
ATOM 715 N N . SER A 1 97 ? -9.738 1.388 10.168 1.00 98.38 97 SER A N 1
ATOM 716 C CA . SER A 1 97 ? -9.480 2.743 9.678 1.00 98.38 97 SER A CA 1
ATOM 717 C C . SER A 1 97 ? -10.159 3.016 8.336 1.00 98.38 97 SER A C 1
ATOM 719 O O . SER A 1 97 ? -10.469 2.105 7.570 1.00 98.38 97 SER A O 1
ATOM 721 N N . VAL A 1 98 ? -10.305 4.302 8.006 1.00 97.75 98 VAL A N 1
ATOM 722 C CA . VAL A 1 98 ? -10.765 4.736 6.678 1.00 97.75 98 VAL A CA 1
ATOM 723 C C . VAL A 1 98 ? -9.869 4.168 5.576 1.00 97.75 98 VAL A C 1
ATOM 725 O O . VAL A 1 98 ? -10.380 3.724 4.561 1.00 97.75 98 VAL A O 1
ATOM 728 N N . ALA A 1 99 ? -8.550 4.106 5.789 1.00 98.19 99 ALA A N 1
ATOM 729 C CA . ALA A 1 99 ? -7.613 3.556 4.811 1.00 98.19 99 ALA A CA 1
ATOM 730 C C . ALA A 1 99 ? -7.888 2.077 4.497 1.00 98.19 99 ALA A C 1
ATOM 732 O O . ALA A 1 99 ? -7.886 1.686 3.330 1.00 98.19 99 ALA A O 1
ATOM 733 N N . GLU A 1 100 ? -8.159 1.267 5.525 1.00 98.50 100 GLU A N 1
ATOM 734 C CA . GLU A 1 100 ? -8.581 -0.118 5.321 1.00 98.50 100 GLU A CA 1
ATOM 735 C C . GLU A 1 100 ? -9.912 -0.183 4.566 1.00 98.50 100 GLU A C 1
ATOM 737 O O . GLU A 1 100 ? -10.028 -0.921 3.589 1.00 98.50 100 GLU A O 1
ATOM 742 N N . GLN A 1 101 ? -10.904 0.599 4.997 1.00 98.19 101 GLN A N 1
ATOM 743 C CA . GLN A 1 101 ? -12.225 0.591 4.379 1.00 98.19 101 GLN A CA 1
ATOM 744 C C . GLN A 1 101 ? -12.156 0.979 2.893 1.00 98.19 101 GLN A C 1
ATOM 746 O O . GLN A 1 101 ? -12.755 0.305 2.062 1.00 98.19 101 GLN A O 1
ATOM 751 N N . THR A 1 102 ? -11.355 1.987 2.537 1.00 98.19 102 THR A N 1
ATOM 752 C CA . THR A 1 102 ? -11.134 2.400 1.143 1.00 98.19 102 THR A CA 1
ATOM 753 C C . THR A 1 102 ? -10.489 1.291 0.308 1.00 98.19 102 THR A C 1
ATOM 755 O O . THR A 1 102 ? -10.908 1.060 -0.824 1.00 98.19 102 THR A O 1
ATOM 758 N N . LEU A 1 103 ? -9.506 0.564 0.851 1.00 98.31 103 LEU A N 1
ATOM 759 C CA . LEU A 1 103 ? -8.917 -0.596 0.169 1.00 98.31 103 LEU A CA 1
ATOM 760 C C . LEU A 1 103 ? -9.951 -1.707 -0.057 1.00 98.31 103 LEU A C 1
ATOM 762 O O . LEU A 1 103 ? -10.014 -2.269 -1.151 1.00 98.31 103 LEU A O 1
ATOM 766 N N . LEU A 1 104 ? -10.765 -2.013 0.958 1.00 98.44 104 LEU A N 1
ATOM 767 C CA . LEU A 1 104 ? -11.829 -3.013 0.860 1.00 98.44 104 LEU A CA 1
ATOM 768 C C . LEU A 1 104 ? -12.867 -2.622 -0.193 1.00 98.44 104 LEU A C 1
ATOM 770 O O . LEU A 1 104 ? -13.235 -3.454 -1.020 1.00 98.44 104 LEU A O 1
ATOM 774 N N . ASP A 1 105 ? -13.304 -1.365 -0.203 1.00 97.88 105 ASP A N 1
ATOM 775 C CA . ASP A 1 105 ? -14.282 -0.866 -1.170 1.00 97.88 105 ASP A CA 1
ATOM 776 C C . ASP A 1 105 ? -13.735 -0.892 -2.597 1.00 97.88 105 ASP A C 1
ATOM 778 O O . ASP A 1 105 ? -14.428 -1.334 -3.510 1.00 97.88 105 ASP A O 1
ATOM 782 N N . TRP A 1 106 ? -12.466 -0.537 -2.800 1.00 98.12 106 TRP A N 1
ATOM 783 C CA . TRP A 1 106 ? -11.825 -0.665 -4.109 1.00 98.12 106 TRP A CA 1
ATOM 784 C C . TRP A 1 106 ? -11.739 -2.123 -4.578 1.00 98.12 106 TRP A C 1
ATOM 786 O O . TRP A 1 106 ? -12.003 -2.409 -5.748 1.00 98.12 106 TRP A O 1
ATOM 796 N N . ILE A 1 107 ? -11.447 -3.068 -3.674 1.00 98.12 107 ILE A N 1
ATOM 797 C CA . ILE A 1 107 ? -11.482 -4.500 -4.002 1.00 98.12 107 ILE A CA 1
ATOM 798 C C . ILE A 1 107 ? -12.907 -4.934 -4.386 1.00 98.12 107 ILE A C 1
ATOM 800 O O . ILE A 1 107 ? -13.080 -5.609 -5.403 1.00 98.12 107 ILE A O 1
ATOM 804 N N . ARG A 1 108 ? -13.929 -4.510 -3.627 1.00 97.25 108 ARG A N 1
ATOM 805 C CA . ARG A 1 108 ? -15.353 -4.796 -3.910 1.00 97.25 108 ARG A CA 1
ATOM 806 C C . ARG A 1 108 ? -15.809 -4.244 -5.260 1.00 97.25 108 ARG A C 1
ATOM 808 O O . ARG A 1 108 ? -16.643 -4.858 -5.914 1.00 97.25 108 ARG A O 1
ATOM 815 N N . GLN A 1 109 ? -15.244 -3.120 -5.693 1.00 96.62 109 GLN A N 1
ATOM 816 C CA . GLN A 1 109 ? -15.525 -2.500 -6.990 1.00 96.62 109 GLN A CA 1
ATOM 817 C C . GLN A 1 109 ? -14.792 -3.166 -8.170 1.00 96.62 109 GLN A C 1
ATOM 819 O O . GLN A 1 109 ? -14.909 -2.706 -9.302 1.00 96.62 109 GLN A O 1
ATOM 824 N N . GLY A 1 110 ? -14.038 -4.247 -7.939 1.00 96.12 110 GLY A N 1
ATOM 825 C CA . GLY A 1 110 ? -13.314 -4.951 -9.000 1.00 96.12 110 GLY A CA 1
ATOM 826 C C . GLY A 1 110 ? -11.931 -4.373 -9.299 1.00 96.12 110 GLY A C 1
ATOM 827 O O . GLY A 1 110 ? -11.394 -4.606 -10.378 1.00 96.12 110 GLY A O 1
ATOM 828 N N . MET A 1 111 ? -11.339 -3.657 -8.340 1.00 97.31 111 MET A N 1
ATOM 829 C CA . MET A 1 111 ? -9.984 -3.095 -8.415 1.00 97.31 111 MET A CA 1
ATOM 830 C C . MET A 1 111 ? -9.744 -2.215 -9.659 1.00 97.31 111 MET A C 1
ATOM 832 O O . MET A 1 111 ? -8.755 -2.419 -10.370 1.00 97.31 111 MET A O 1
ATOM 836 N N . PRO A 1 112 ? -10.615 -1.237 -9.955 1.00 97.25 112 PRO A N 1
ATOM 837 C CA . PRO A 1 112 ? -10.442 -0.323 -11.087 1.00 97.25 112 PRO A CA 1
ATOM 838 C C . PRO A 1 112 ? -9.080 0.391 -11.058 1.00 97.25 112 PRO A C 1
ATOM 840 O O . PRO A 1 112 ? -8.611 0.857 -10.013 1.00 97.25 112 PRO A O 1
ATOM 843 N N . TRP A 1 113 ? -8.433 0.470 -12.222 1.00 95.12 113 TRP A N 1
ATOM 844 C CA . TRP A 1 113 ? -7.168 1.187 -12.411 1.00 95.12 113 TRP A CA 1
ATOM 845 C C . TRP A 1 113 ? -7.385 2.711 -12.444 1.00 95.12 113 TRP A C 1
ATOM 847 O O . TRP A 1 113 ? -6.749 3.446 -11.685 1.00 95.12 113 TRP A O 1
ATOM 857 N N . GLU A 1 114 ? -8.323 3.155 -13.279 1.00 86.12 114 GLU A N 1
ATOM 858 C CA . GLU A 1 114 ? -8.754 4.540 -13.493 1.00 86.12 114 GLU A CA 1
ATOM 859 C C . GLU A 1 114 ? -10.275 4.576 -13.736 1.00 86.12 114 GLU A C 1
ATOM 861 O O . GLU A 1 114 ? -10.878 3.518 -13.940 1.00 86.12 114 GLU A O 1
ATOM 866 N N . ILE A 1 115 ? -10.876 5.768 -13.646 1.00 73.75 115 ILE A N 1
ATOM 867 C CA . ILE A 1 115 ? -12.315 6.030 -13.844 1.00 73.75 115 ILE A CA 1
ATOM 868 C C . ILE A 1 115 ? -12.490 6.805 -15.144 1.00 73.75 115 ILE A C 1
ATOM 870 O O . ILE A 1 115 ? -11.694 7.752 -15.344 1.00 73.75 115 ILE A O 1
#

Radius of gyration: 14.09 Å; Cα contacts (8 Å, |Δi|>4): 170; chains: 1; bounding box: 50×24×26 Å